Protein AF-A0A066WM35-F1 (afdb_monomer_lite)

Structure (mmCIF, N/CA/C/O backbone):
data_AF-A0A066WM35-F1
#
_entry.id   AF-A0A066WM35-F1
#
loop_
_atom_site.group_PDB
_atom_site.id
_atom_site.type_symbol
_atom_site.label_atom_id
_atom_site.label_alt_id
_atom_site.label_comp_id
_atom_site.label_asym_id
_atom_site.label_entity_id
_atom_site.label_seq_id
_atom_site.pdbx_PDB_ins_code
_atom_site.Cartn_x
_atom_site.Cartn_y
_atom_site.Cartn_z
_atom_site.occupancy
_atom_site.B_iso_or_equiv
_atom_site.auth_seq_id
_atom_site.auth_comp_id
_atom_site.auth_asym_id
_atom_site.auth_atom_id
_atom_site.pdbx_PDB_model_num
ATOM 1 N N . MET A 1 1 ? 7.693 -17.625 -3.826 1.00 83.56 1 MET A N 1
ATOM 2 C CA . MET A 1 1 ? 8.034 -16.643 -4.884 1.00 83.56 1 MET A CA 1
ATOM 3 C C . MET A 1 1 ? 7.929 -15.226 -4.319 1.00 83.56 1 MET A C 1
ATOM 5 O O . MET A 1 1 ? 7.446 -15.065 -3.207 1.00 83.56 1 MET A O 1
ATOM 9 N N . VAL A 1 2 ? 8.402 -14.198 -5.037 1.00 88.94 2 VAL A N 1
ATOM 10 C CA . VAL A 1 2 ? 8.288 -12.787 -4.594 1.00 88.94 2 VAL A CA 1
ATOM 11 C C . VAL A 1 2 ? 6.843 -12.381 -4.340 1.00 88.94 2 VAL A C 1
ATOM 13 O O . VAL A 1 2 ? 6.560 -11.732 -3.340 1.00 88.94 2 VAL A O 1
ATOM 16 N N . VAL A 1 3 ? 5.939 -12.810 -5.216 1.00 92.50 3 VAL A N 1
ATOM 17 C CA . VAL A 1 3 ? 4.508 -12.521 -5.106 1.00 92.50 3 VAL A CA 1
ATOM 18 C C . VAL A 1 3 ? 3.931 -13.087 -3.808 1.00 92.50 3 VAL A C 1
ATOM 20 O O . VAL A 1 3 ? 3.324 -12.332 -3.060 1.00 92.50 3 VAL A O 1
ATOM 23 N N . ASP A 1 4 ? 4.207 -14.352 -3.482 1.00 95.62 4 ASP A N 1
ATOM 24 C CA . ASP A 1 4 ? 3.699 -14.986 -2.253 1.00 95.62 4 ASP A CA 1
ATOM 25 C C . ASP A 1 4 ? 4.119 -14.217 -0.997 1.00 95.62 4 ASP A C 1
ATOM 27 O O . ASP A 1 4 ? 3.309 -13.983 -0.111 1.00 95.62 4 ASP A O 1
ATOM 31 N N . LYS A 1 5 ? 5.370 -13.743 -0.943 1.00 95.06 5 LYS A N 1
ATOM 32 C CA . LYS A 1 5 ? 5.857 -12.955 0.197 1.00 95.06 5 LYS A CA 1
ATOM 33 C C . LYS A 1 5 ? 5.234 -11.570 0.290 1.00 95.06 5 LYS A C 1
ATOM 35 O O . LYS A 1 5 ? 5.028 -11.076 1.395 1.00 95.06 5 LYS A O 1
ATOM 40 N N . ILE A 1 6 ? 4.914 -10.952 -0.844 1.00 94.88 6 ILE A N 1
ATOM 41 C CA . ILE A 1 6 ? 4.146 -9.704 -0.859 1.00 94.88 6 ILE A CA 1
ATOM 42 C C . ILE A 1 6 ? 2.723 -9.957 -0.350 1.00 94.88 6 ILE A C 1
ATOM 44 O O . ILE A 1 6 ? 2.244 -9.167 0.456 1.00 94.88 6 ILE A O 1
ATOM 48 N N . ILE A 1 7 ? 2.072 -11.044 -0.776 1.00 94.75 7 ILE A N 1
ATOM 49 C CA . ILE A 1 7 ? 0.722 -11.412 -0.320 1.00 94.75 7 ILE A CA 1
ATOM 50 C C . ILE A 1 7 ? 0.718 -11.663 1.188 1.00 94.75 7 ILE A C 1
ATOM 52 O O . ILE A 1 7 ? -0.041 -11.004 1.892 1.00 94.75 7 ILE A O 1
ATOM 56 N N . GLU A 1 8 ? 1.618 -12.520 1.683 1.00 94.50 8 GLU A N 1
ATOM 57 C CA . GLU A 1 8 ? 1.766 -12.795 3.118 1.00 94.50 8 GLU A CA 1
ATOM 58 C C . GLU A 1 8 ? 1.929 -11.489 3.912 1.00 94.50 8 GLU A C 1
ATOM 60 O O . GLU A 1 8 ? 1.256 -11.278 4.917 1.00 94.50 8 GLU A O 1
ATOM 65 N N . LEU A 1 9 ? 2.782 -10.566 3.446 1.00 94.06 9 LEU A N 1
ATOM 66 C CA . LEU A 1 9 ? 2.966 -9.276 4.110 1.00 94.06 9 LEU A CA 1
ATOM 67 C C . LEU A 1 9 ? 1.694 -8.419 4.077 1.00 94.06 9 LEU A C 1
ATOM 69 O O . LEU A 1 9 ? 1.325 -7.849 5.100 1.00 94.06 9 LEU A O 1
ATOM 73 N N . VAL A 1 10 ? 1.025 -8.310 2.927 1.00 93.19 10 VAL A N 1
ATOM 74 C CA . VAL A 1 10 ? -0.203 -7.512 2.782 1.00 93.19 10 VAL A CA 1
ATOM 75 C C . VAL A 1 10 ? -1.318 -8.026 3.692 1.00 93.19 10 VAL A C 1
ATOM 77 O O . VAL A 1 10 ? -2.039 -7.215 4.271 1.00 93.19 10 VAL A O 1
ATOM 80 N N . GLU A 1 11 ? -1.431 -9.340 3.882 1.00 92.50 11 GLU A N 1
ATOM 81 C CA . GLU A 1 11 ? -2.386 -9.936 4.823 1.00 92.50 11 GLU A CA 1
ATOM 82 C C . GLU A 1 11 ? -2.107 -9.497 6.266 1.00 92.50 11 GLU A C 1
ATOM 84 O O . GLU A 1 11 ? -3.037 -9.135 6.989 1.00 92.50 11 GLU A O 1
ATOM 89 N N . THR A 1 12 ? -0.831 -9.412 6.668 1.00 92.06 12 THR A N 1
ATOM 90 C CA . THR A 1 12 ? -0.474 -8.917 8.011 1.00 92.06 12 THR A CA 1
ATOM 91 C C . THR A 1 12 ? -0.818 -7.444 8.238 1.00 92.06 12 THR A C 1
ATOM 93 O O . THR A 1 12 ? -0.974 -7.028 9.384 1.00 92.06 12 THR A O 1
ATOM 96 N N . LEU A 1 13 ? -0.999 -6.643 7.179 1.00 91.62 13 LEU A N 1
ATOM 97 C CA . LEU A 1 13 ? -1.350 -5.226 7.320 1.00 91.62 13 LEU A CA 1
ATOM 98 C C . LEU A 1 13 ? -2.741 -5.010 7.926 1.00 91.62 13 LEU A C 1
ATOM 100 O O . LEU A 1 13 ? -3.022 -3.896 8.366 1.00 91.62 13 LEU A O 1
ATOM 104 N N . GLN A 1 14 ? -3.609 -6.024 7.961 1.00 87.00 14 GLN A N 1
ATOM 105 C CA . GLN A 1 14 ? -4.904 -5.943 8.648 1.00 87.00 14 GLN A CA 1
ATOM 106 C C . GLN A 1 14 ? -4.757 -5.961 10.179 1.00 87.00 14 GLN A C 1
ATOM 108 O O . GLN A 1 14 ? -5.694 -5.596 10.879 1.00 87.00 14 GLN A O 1
ATOM 113 N N . ASP A 1 15 ? -3.599 -6.362 10.714 1.00 88.69 15 ASP A N 1
ATOM 114 C CA . ASP A 1 15 ? -3.366 -6.397 12.157 1.00 88.69 15 ASP A CA 1
ATOM 115 C C . ASP A 1 15 ? -3.206 -4.977 12.723 1.00 88.69 15 ASP A C 1
ATOM 117 O O . ASP A 1 15 ? -2.217 -4.278 12.475 1.00 88.69 15 ASP A O 1
ATOM 121 N N . GLU A 1 16 ? -4.194 -4.543 13.501 1.00 83.44 16 GLU A N 1
ATOM 122 C CA . GLU A 1 16 ? -4.244 -3.212 14.111 1.00 83.44 16 GLU A CA 1
ATOM 123 C C . GLU A 1 16 ? -3.232 -3.017 15.242 1.00 83.44 16 GLU A C 1
ATOM 125 O O . GLU A 1 16 ? -2.925 -1.879 15.595 1.00 83.44 16 GLU A O 1
ATOM 130 N N . ARG A 1 17 ? -2.657 -4.100 15.785 1.00 84.56 17 ARG A N 1
ATOM 131 C CA . ARG A 1 17 ? -1.652 -4.023 16.860 1.00 84.56 17 ARG A CA 1
ATOM 132 C C . ARG A 1 17 ? -0.346 -3.387 16.399 1.00 84.56 17 ARG A C 1
ATOM 134 O O . ARG A 1 17 ? 0.449 -2.950 17.229 1.00 84.56 17 ARG A O 1
ATOM 141 N N . PHE A 1 18 ? -0.120 -3.355 15.089 1.00 82.25 18 PHE A N 1
ATOM 142 C CA . PHE A 1 18 ? 1.083 -2.814 14.485 1.00 82.25 18 PHE A CA 1
ATOM 143 C C . PHE A 1 18 ? 0.721 -1.725 13.486 1.00 82.25 18 PHE A C 1
ATOM 145 O O . PHE A 1 18 ? -0.169 -1.887 12.648 1.00 82.25 18 PHE A O 1
ATOM 152 N N . GLU A 1 19 ? 1.448 -0.616 13.542 1.00 83.31 19 GLU A N 1
ATOM 153 C CA . GLU A 1 19 ? 1.339 0.465 12.574 1.00 83.31 19 GLU A CA 1
ATOM 154 C C . GLU A 1 19 ? 2.727 0.780 12.018 1.00 83.31 19 GLU A C 1
ATOM 156 O O . GLU A 1 19 ? 3.680 1.000 12.766 1.00 83.31 19 GLU A O 1
ATOM 161 N N . TYR A 1 20 ? 2.855 0.762 10.692 1.00 91.19 20 TYR A N 1
ATOM 162 C CA . TYR A 1 20 ? 4.107 1.120 10.039 1.00 91.19 20 TYR A CA 1
ATOM 163 C C . TYR A 1 20 ? 4.325 2.637 10.043 1.00 91.19 20 TYR A C 1
ATOM 165 O O . TYR A 1 20 ? 3.469 3.428 10.433 1.00 91.19 20 TYR A O 1
ATOM 173 N N . SER A 1 21 ? 5.502 3.071 9.606 1.00 91.44 21 SER A N 1
ATOM 174 C CA . SER A 1 21 ? 5.823 4.492 9.528 1.00 91.44 21 SER A CA 1
ATOM 175 C C . SER A 1 21 ? 5.069 5.197 8.397 1.00 91.44 21 SER A C 1
ATOM 177 O O . SER A 1 21 ? 4.675 4.597 7.390 1.00 91.44 21 SER A O 1
ATOM 179 N N . LYS A 1 22 ? 4.897 6.512 8.562 1.00 94.19 22 LYS A N 1
ATOM 180 C CA . LYS A 1 22 ? 4.399 7.412 7.516 1.00 94.19 22 LYS A CA 1
ATOM 181 C C . LYS A 1 22 ? 5.299 7.359 6.292 1.00 94.19 22 LYS A C 1
ATOM 183 O O . LYS A 1 22 ? 6.519 7.303 6.432 1.00 94.19 22 LYS A O 1
ATOM 188 N N . ASP A 1 23 ? 4.703 7.414 5.102 1.00 92.75 23 ASP A N 1
ATOM 189 C CA . ASP A 1 23 ? 5.493 7.524 3.876 1.00 92.75 23 ASP A CA 1
ATOM 190 C C . ASP A 1 23 ? 6.277 8.848 3.851 1.00 92.75 23 ASP A C 1
ATOM 192 O O . ASP A 1 23 ? 5.654 9.909 3.891 1.00 92.75 23 ASP A O 1
ATOM 196 N N . PRO A 1 24 ? 7.620 8.819 3.762 1.00 89.62 24 PRO A N 1
ATOM 197 C CA . PRO A 1 24 ? 8.432 10.030 3.863 1.00 89.62 24 PRO A CA 1
ATOM 198 C C . PRO A 1 24 ? 8.352 10.930 2.622 1.00 89.62 24 PRO A C 1
ATOM 200 O O . PRO A 1 24 ? 8.767 12.082 2.689 1.00 89.62 24 PRO A O 1
ATOM 203 N N . ILE A 1 25 ? 7.861 10.421 1.484 1.00 90.38 25 ILE A N 1
ATOM 204 C CA . ILE A 1 25 ? 7.799 11.167 0.219 1.00 90.38 25 ILE A CA 1
ATOM 205 C C . ILE A 1 25 ? 6.413 11.782 0.036 1.00 90.38 25 ILE A C 1
ATOM 207 O O . ILE A 1 25 ? 6.312 12.959 -0.299 1.00 90.38 25 ILE A O 1
ATOM 211 N N . ILE A 1 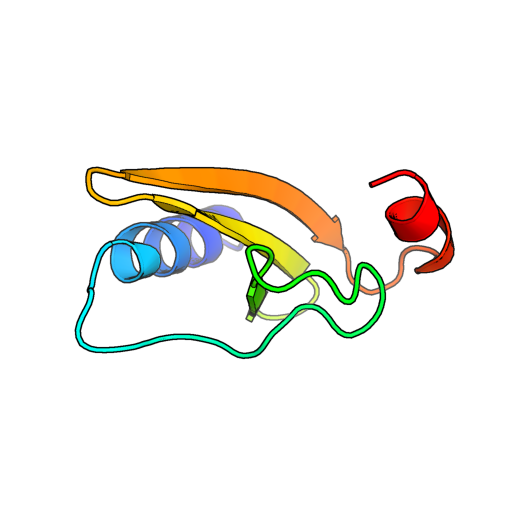26 ? 5.352 11.006 0.272 1.00 90.69 26 ILE A N 1
ATOM 212 C CA . ILE A 1 26 ? 3.973 11.514 0.243 1.00 90.69 26 ILE A CA 1
ATOM 213 C C . ILE A 1 26 ? 3.725 12.422 1.458 1.00 90.69 26 ILE A C 1
ATOM 215 O O . ILE A 1 26 ? 3.011 13.416 1.351 1.00 90.69 26 ILE A O 1
ATOM 219 N N . ASN A 1 27 ? 4.329 12.094 2.607 1.00 86.69 27 ASN A N 1
ATOM 220 C CA . ASN A 1 27 ? 4.327 12.879 3.844 1.00 86.69 27 ASN A CA 1
ATOM 221 C C . ASN A 1 27 ? 2.931 13.358 4.290 1.00 86.69 27 ASN A C 1
ATOM 223 O O . ASN A 1 27 ? 2.730 14.499 4.703 1.00 86.69 27 ASN A O 1
ATOM 227 N N . LYS A 1 28 ? 1.941 12.470 4.184 1.00 88.31 28 LYS A N 1
ATOM 228 C CA . LYS A 1 28 ? 0.554 12.706 4.600 1.00 88.31 28 LYS A CA 1
ATOM 229 C C . LYS A 1 28 ? 0.183 11.710 5.696 1.00 88.31 28 LYS A C 1
ATOM 231 O O . LYS A 1 28 ? 0.490 10.525 5.585 1.00 88.31 28 LYS A O 1
ATOM 236 N N . GLU A 1 29 ? -0.539 12.180 6.714 1.00 86.81 29 GLU A N 1
ATOM 237 C CA . GLU A 1 29 ? -0.880 11.430 7.940 1.00 86.81 29 GLU A CA 1
ATOM 238 C C . GLU A 1 29 ? -1.519 10.063 7.719 1.00 86.81 29 GLU A C 1
ATOM 240 O O . GLU A 1 29 ? -1.381 9.189 8.564 1.00 86.81 29 GLU A O 1
ATOM 245 N N . LYS A 1 30 ? -2.207 9.862 6.599 1.00 90.25 30 LYS A N 1
ATOM 246 C CA . LYS A 1 30 ? -2.935 8.627 6.291 1.00 90.25 30 LYS A CA 1
ATOM 247 C C . LYS A 1 30 ? -2.116 7.586 5.524 1.00 90.25 30 LYS A C 1
ATOM 249 O O . LYS A 1 30 ? -2.482 6.417 5.490 1.00 90.25 30 LYS A O 1
ATOM 254 N N . PHE A 1 31 ? -1.009 7.999 4.906 1.00 93.00 31 PHE A N 1
ATOM 255 C CA . PHE A 1 31 ? -0.213 7.119 4.058 1.00 93.00 31 PHE A CA 1
ATOM 256 C C . PHE A 1 31 ? 0.893 6.472 4.868 1.00 93.00 31 PHE A C 1
ATOM 258 O O . PHE A 1 31 ? 1.654 7.129 5.584 1.00 93.00 31 PHE A O 1
ATOM 265 N N . ARG A 1 32 ? 0.977 5.160 4.740 1.00 94.12 32 ARG A N 1
ATOM 266 C CA . ARG A 1 32 ? 1.961 4.315 5.394 1.00 94.12 32 ARG A CA 1
ATOM 267 C C . ARG A 1 32 ? 2.771 3.600 4.333 1.00 94.12 32 ARG A C 1
ATOM 269 O O . ARG A 1 32 ? 2.319 3.437 3.195 1.00 94.12 32 ARG A O 1
ATOM 276 N N . HIS A 1 33 ? 3.965 3.168 4.711 1.00 94.75 33 HIS A N 1
ATOM 277 C CA . HIS A 1 33 ? 4.778 2.350 3.831 1.00 94.75 33 HIS A CA 1
ATOM 278 C C . HIS A 1 33 ? 5.353 1.141 4.548 1.00 94.75 33 HIS A C 1
ATOM 280 O O . HIS A 1 33 ? 5.708 1.192 5.723 1.00 94.75 33 HIS A O 1
ATOM 286 N N . VAL A 1 34 ? 5.534 0.070 3.788 1.00 95.19 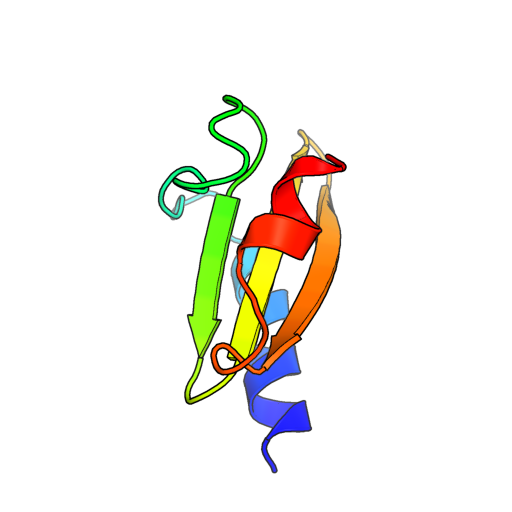34 VAL A N 1
ATOM 287 C CA . VAL A 1 34 ? 6.340 -1.075 4.195 1.00 95.19 34 VAL A CA 1
ATOM 288 C C . VAL A 1 34 ? 7.180 -1.533 3.012 1.00 95.19 34 VAL A C 1
ATOM 290 O O . VAL A 1 34 ? 6.766 -1.424 1.857 1.00 95.19 34 VAL A O 1
ATOM 293 N N . SER A 1 35 ? 8.387 -2.007 3.295 1.00 93.50 35 SER A N 1
ATOM 294 C CA . SER A 1 35 ? 9.293 -2.521 2.274 1.00 93.50 35 SER A CA 1
ATOM 295 C C . SER A 1 35 ? 9.516 -4.008 2.489 1.00 93.50 35 SER A C 1
ATOM 297 O O . SER A 1 35 ? 9.798 -4.441 3.605 1.00 93.50 35 SER A O 1
ATOM 299 N N . ILE A 1 36 ? 9.439 -4.776 1.407 1.00 94.50 36 ILE A N 1
ATOM 300 C CA . ILE A 1 36 ? 9.813 -6.186 1.386 1.00 94.50 36 ILE A CA 1
ATOM 301 C C . ILE A 1 36 ? 10.742 -6.445 0.212 1.00 94.50 36 ILE A C 1
ATOM 303 O O . ILE A 1 36 ? 10.408 -6.233 -0.955 1.00 94.50 36 ILE A O 1
ATOM 307 N N . TRP A 1 37 ? 11.955 -6.882 0.537 1.00 91.81 37 TR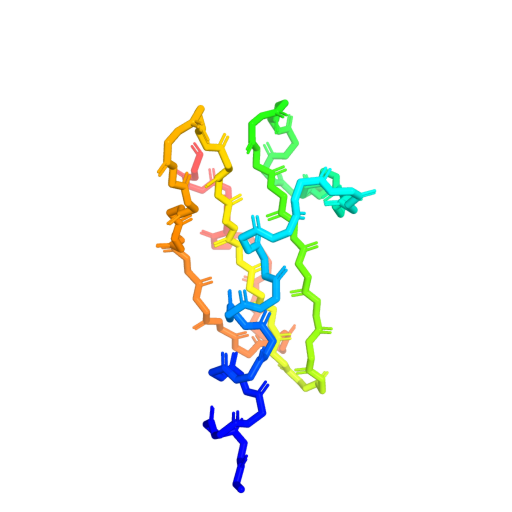P A N 1
ATOM 308 C CA . TRP A 1 37 ? 13.028 -7.098 -0.431 1.00 91.81 37 TRP A CA 1
ATOM 309 C C . TRP A 1 37 ? 13.291 -5.840 -1.270 1.00 91.81 37 TRP A C 1
ATOM 311 O O . TRP A 1 37 ? 13.672 -4.807 -0.732 1.00 91.81 37 TRP A O 1
ATOM 321 N N . SER A 1 38 ? 13.110 -5.918 -2.589 1.00 92.69 38 SER A N 1
ATOM 322 C CA . SER A 1 38 ? 13.271 -4.784 -3.505 1.00 92.69 38 SER A CA 1
ATOM 323 C C . SER A 1 38 ? 11.958 -4.059 -3.807 1.00 92.69 38 SER A C 1
ATOM 325 O O . SER A 1 38 ? 11.926 -3.284 -4.757 1.00 92.69 38 SER A O 1
ATOM 327 N N . TYR A 1 39 ? 10.881 -4.314 -3.064 1.00 94.88 39 TYR A N 1
ATOM 328 C CA . TYR A 1 39 ? 9.567 -3.716 -3.293 1.00 94.88 39 TYR A CA 1
ATOM 329 C C . TYR A 1 39 ? 9.164 -2.812 -2.138 1.00 94.88 39 TYR A C 1
ATOM 331 O O . TYR A 1 39 ? 9.429 -3.108 -0.973 1.00 94.88 39 TYR A O 1
ATOM 339 N N . LYS A 1 40 ? 8.497 -1.717 -2.487 1.00 94.12 40 LYS A N 1
ATOM 340 C CA . LYS A 1 40 ? 7.843 -0.810 -1.556 1.00 94.12 40 LYS A CA 1
ATOM 341 C C . LYS A 1 40 ? 6.341 -0.891 -1.785 1.00 94.12 40 LYS A C 1
ATOM 343 O O . LYS A 1 40 ? 5.883 -0.865 -2.927 1.00 94.12 40 LYS A O 1
ATOM 348 N N . ILE A 1 41 ? 5.607 -1.000 -0.689 1.00 95.19 41 ILE A N 1
ATOM 349 C CA . ILE A 1 41 ? 4.152 -1.054 -0.646 1.00 95.19 41 ILE A CA 1
ATOM 350 C C . ILE A 1 41 ? 3.688 0.225 0.035 1.00 95.19 41 ILE A C 1
ATOM 352 O O . ILE A 1 41 ? 4.144 0.542 1.136 1.00 95.19 41 ILE A O 1
ATOM 356 N N . ILE A 1 42 ? 2.795 0.952 -0.626 1.00 94.81 42 ILE A N 1
ATOM 357 C CA . ILE A 1 42 ? 2.134 2.128 -0.066 1.00 94.81 42 ILE A CA 1
ATOM 358 C C . ILE A 1 42 ? 0.689 1.757 0.196 1.00 94.81 42 ILE A C 1
ATOM 360 O O . ILE A 1 42 ? 0.003 1.224 -0.679 1.00 94.81 42 ILE A O 1
ATOM 364 N N . TYR A 1 43 ? 0.231 2.047 1.404 1.00 95.00 43 TYR A N 1
ATOM 365 C CA . TYR A 1 43 ? -1.116 1.709 1.816 1.00 95.00 43 TYR A CA 1
ATOM 366 C C . TYR A 1 43 ? -1.701 2.773 2.744 1.00 95.00 43 TYR A C 1
ATOM 368 O O . TYR A 1 43 ? -0.987 3.576 3.347 1.00 95.00 43 TYR A O 1
ATOM 376 N N . GLU A 1 44 ? -3.022 2.769 2.837 1.00 93.12 44 GLU A N 1
ATOM 377 C CA . GLU A 1 44 ? -3.807 3.555 3.781 1.00 93.12 44 GLU A CA 1
ATOM 378 C C . GLU A 1 44 ? -4.629 2.583 4.627 1.00 93.12 44 GLU A C 1
ATOM 380 O O . GLU A 1 44 ? -5.240 1.652 4.094 1.00 93.12 44 GLU A O 1
ATOM 385 N N . ARG A 1 45 ? -4.631 2.775 5.949 1.00 89.44 45 ARG A N 1
ATOM 386 C CA . ARG A 1 45 ? -5.506 2.022 6.851 1.00 89.44 45 ARG A CA 1
ATOM 387 C C . ARG A 1 45 ? -6.717 2.888 7.179 1.00 89.44 45 ARG A C 1
ATOM 389 O O . ARG A 1 45 ? -6.576 4.033 7.591 1.00 89.44 45 ARG A O 1
ATOM 396 N N . THR A 1 46 ? -7.893 2.325 6.959 1.00 87.94 46 THR A N 1
ATOM 397 C CA . THR A 1 46 ? -9.182 2.890 7.369 1.00 87.94 46 THR A CA 1
ATOM 398 C C . THR A 1 46 ? -9.743 2.049 8.511 1.00 87.94 46 THR A C 1
ATOM 400 O O . THR A 1 46 ? -9.229 0.962 8.761 1.00 87.94 46 THR A O 1
ATOM 403 N N . GLU A 1 47 ? -10.818 2.505 9.154 1.00 85.75 47 GLU A N 1
ATOM 404 C CA . GLU A 1 47 ? -11.446 1.800 10.286 1.00 85.75 47 GLU A CA 1
ATOM 405 C C . GLU A 1 47 ? -11.810 0.338 9.985 1.00 85.75 47 GLU A C 1
ATOM 407 O O . GLU A 1 47 ? -11.769 -0.492 10.877 1.00 85.75 47 GLU A O 1
ATOM 412 N N . ASN A 1 48 ? -12.141 0.008 8.730 1.00 87.75 48 ASN A N 1
ATOM 413 C CA . ASN A 1 48 ? -12.675 -1.314 8.378 1.00 87.75 48 ASN A CA 1
ATOM 414 C C . ASN A 1 48 ? -11.811 -2.096 7.383 1.00 87.75 48 ASN A C 1
ATOM 416 O O . ASN A 1 48 ? -12.149 -3.227 7.033 1.00 87.75 48 ASN A O 1
ATOM 420 N N . LYS A 1 49 ? -10.765 -1.478 6.823 1.00 90.50 49 LYS A N 1
ATOM 421 C CA . LYS A 1 49 ? -9.940 -2.108 5.784 1.00 90.50 49 LYS A CA 1
ATOM 422 C C . LYS A 1 49 ? -8.605 -1.414 5.577 1.00 90.50 49 LYS A C 1
ATOM 424 O O . LYS A 1 49 ? -8.471 -0.198 5.738 1.00 90.50 49 LYS A O 1
ATOM 429 N N . VAL A 1 50 ? -7.665 -2.187 5.055 1.00 93.06 50 VAL A N 1
ATOM 430 C CA . VAL A 1 50 ? -6.440 -1.698 4.420 1.00 93.06 50 VAL A CA 1
ATOM 431 C C . VAL A 1 50 ? -6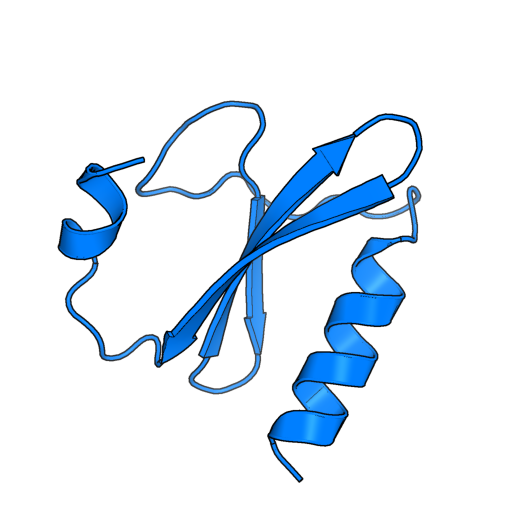.659 -1.518 2.921 1.00 93.06 50 VAL A C 1
ATOM 433 O O . VAL A 1 50 ? -7.163 -2.412 2.242 1.00 93.06 50 VAL A O 1
ATOM 436 N N . ILE A 1 51 ? -6.259 -0.362 2.398 1.00 94.06 51 ILE A N 1
ATOM 437 C CA . ILE A 1 51 ? -6.278 -0.038 0.972 1.00 94.06 51 ILE A CA 1
ATOM 438 C C . ILE A 1 51 ? -4.833 0.009 0.482 1.00 94.06 51 ILE A C 1
ATOM 440 O O . ILE A 1 51 ? -4.061 0.872 0.896 1.00 94.06 51 ILE A O 1
ATOM 444 N N . ILE A 1 52 ? -4.472 -0.905 -0.418 1.00 94.81 52 ILE A N 1
ATOM 445 C CA . ILE A 1 52 ? -3.180 -0.866 -1.107 1.00 94.81 52 ILE A CA 1
ATOM 446 C C . ILE A 1 52 ? -3.272 0.129 -2.261 1.00 94.81 52 ILE A C 1
ATOM 448 O O . ILE A 1 52 ? -4.137 0.007 -3.126 1.00 94.81 52 ILE A O 1
ATOM 452 N N . LEU A 1 53 ? -2.387 1.121 -2.258 1.00 92.88 53 LEU A N 1
ATOM 453 C CA . LEU A 1 53 ? -2.382 2.213 -3.231 1.00 92.88 53 LEU A CA 1
ATOM 454 C C . LEU A 1 53 ? -1.409 1.955 -4.378 1.00 92.88 53 LEU A C 1
ATOM 456 O O . LEU A 1 53 ? -1.719 2.276 -5.523 1.00 92.88 53 LEU A O 1
ATOM 460 N N . ASP A 1 54 ? -0.230 1.414 -4.064 1.00 92.94 54 ASP A N 1
ATOM 461 C CA . ASP A 1 54 ? 0.791 1.080 -5.056 1.00 92.94 54 ASP A CA 1
ATOM 462 C C . ASP A 1 54 ? 1.764 0.021 -4.506 1.00 92.94 54 ASP A C 1
ATOM 464 O O . ASP A 1 54 ? 2.056 -0.012 -3.304 1.00 92.94 54 ASP A O 1
ATOM 468 N N . ILE A 1 55 ? 2.279 -0.828 -5.396 1.00 93.88 55 ILE A N 1
ATOM 469 C CA . ILE A 1 55 ? 3.355 -1.787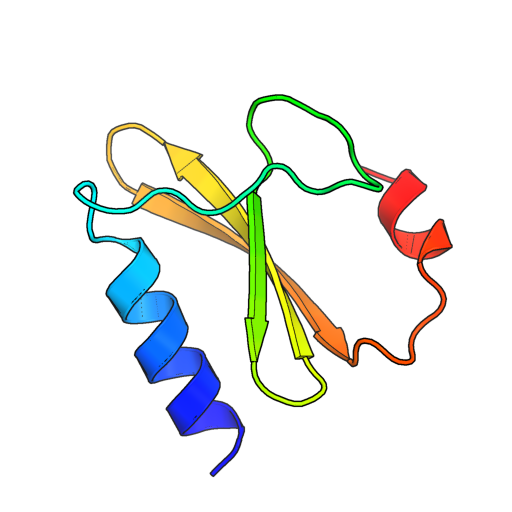 -5.128 1.00 93.88 55 ILE A CA 1
ATOM 470 C C . ILE A 1 55 ? 4.351 -1.691 -6.278 1.00 93.88 55 ILE A C 1
ATOM 472 O O . ILE A 1 55 ? 4.061 -2.073 -7.411 1.00 93.88 55 ILE A O 1
ATOM 476 N N . PHE A 1 56 ? 5.558 -1.224 -5.984 1.00 92.75 56 PHE A N 1
ATOM 477 C CA . PHE A 1 56 ? 6.569 -0.988 -7.009 1.00 92.75 56 PHE A CA 1
ATOM 478 C C . PHE A 1 56 ? 7.962 -1.354 -6.522 1.00 92.75 56 PHE A C 1
ATOM 480 O O . PHE A 1 56 ? 8.245 -1.446 -5.327 1.00 92.75 56 PHE A O 1
ATOM 487 N N . ASN A 1 57 ? 8.862 -1.569 -7.478 1.00 92.88 57 ASN A N 1
ATOM 488 C CA . ASN A 1 57 ? 10.261 -1.815 -7.172 1.00 92.88 57 ASN A CA 1
ATOM 489 C C . ASN A 1 57 ? 10.912 -0.538 -6.610 1.00 92.88 57 ASN A C 1
ATOM 491 O O . ASN A 1 57 ? 10.842 0.518 -7.237 1.00 92.88 57 ASN A O 1
ATOM 495 N N . GLY A 1 58 ? 11.597 -0.637 -5.473 1.00 88.75 58 GLY A N 1
ATOM 496 C CA . GLY A 1 58 ? 12.253 0.483 -4.795 1.00 88.75 58 GLY A CA 1
ATOM 497 C C . GLY A 1 58 ? 13.381 1.145 -5.593 1.00 88.75 58 GLY A C 1
ATOM 498 O O . GLY A 1 58 ? 13.818 2.228 -5.228 1.00 88.75 58 GLY A O 1
ATOM 499 N N . ARG A 1 59 ? 13.836 0.537 -6.698 1.00 89.50 59 ARG A N 1
ATOM 500 C CA . ARG A 1 59 ? 14.787 1.148 -7.644 1.00 89.50 59 ARG A CA 1
ATOM 501 C C . ARG A 1 59 ? 14.139 2.167 -8.586 1.00 89.50 59 ARG A C 1
ATOM 503 O O . ARG A 1 59 ? 14.841 2.797 -9.371 1.00 89.50 59 ARG A O 1
ATOM 510 N N . GLN A 1 60 ? 12.813 2.303 -8.573 1.00 88.44 60 GLN A N 1
ATOM 511 C CA . GLN A 1 60 ? 12.137 3.326 -9.365 1.00 88.44 60 GLN A CA 1
ATOM 512 C C . GLN A 1 60 ? 12.388 4.732 -8.808 1.00 88.44 60 GLN A C 1
ATOM 514 O O . GLN A 1 60 ? 12.607 4.906 -7.612 1.00 88.44 60 GLN A O 1
ATOM 519 N N . ASN A 1 61 ? 12.304 5.743 -9.682 1.00 87.62 61 ASN A N 1
ATOM 520 C CA . ASN A 1 61 ? 12.425 7.137 -9.267 1.00 87.62 61 ASN A CA 1
ATOM 521 C C . ASN A 1 61 ? 11.329 7.488 -8.226 1.00 87.62 61 ASN A C 1
ATOM 523 O O . ASN A 1 61 ? 10.142 7.412 -8.571 1.00 87.62 61 ASN A O 1
ATOM 527 N N . PRO A 1 62 ? 11.703 7.896 -6.996 1.00 84.25 62 PRO A N 1
ATOM 528 C CA . PRO A 1 62 ? 10.764 8.254 -5.933 1.00 84.25 62 PRO A CA 1
ATOM 529 C C . PRO A 1 62 ? 9.879 9.463 -6.260 1.00 84.25 62 PRO A C 1
ATOM 531 O O . PRO A 1 62 ? 8.779 9.563 -5.722 1.00 84.25 62 PRO A O 1
ATOM 534 N N . ASP A 1 63 ? 10.293 10.348 -7.173 1.00 88.12 63 ASP A N 1
ATOM 535 C CA . ASP A 1 63 ? 9.510 11.526 -7.571 1.00 88.12 63 ASP A CA 1
ATOM 536 C C . ASP A 1 63 ? 8.140 11.168 -8.152 1.00 88.12 63 ASP A C 1
ATOM 538 O O . ASP A 1 63 ? 7.209 11.968 -8.087 1.00 88.12 63 ASP A O 1
ATOM 542 N N . LYS A 1 64 ? 7.973 9.939 -8.656 1.00 85.62 64 LYS A N 1
ATOM 543 C CA . LYS A 1 64 ? 6.677 9.425 -9.118 1.00 85.62 64 LYS A CA 1
ATOM 544 C C . LYS A 1 64 ? 5.607 9.423 -8.026 1.00 85.62 64 LYS A C 1
ATOM 546 O O . LYS A 1 64 ? 4.423 9.413 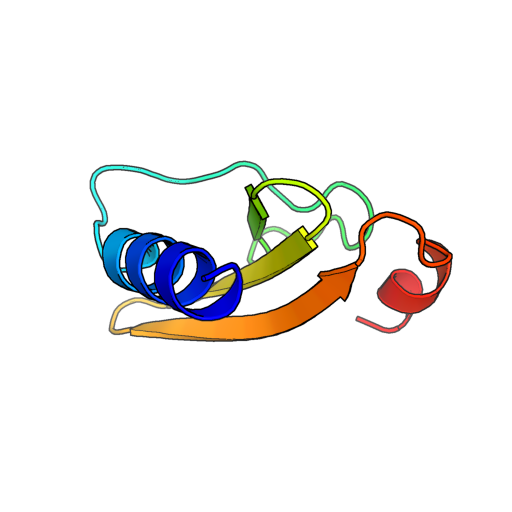-8.351 1.00 85.62 64 LYS A O 1
ATOM 551 N N . LEU A 1 65 ? 6.008 9.419 -6.755 1.00 86.50 65 LEU A N 1
ATOM 552 C CA . LEU A 1 65 ? 5.097 9.434 -5.613 1.00 86.50 65 LEU A CA 1
ATOM 553 C C . LEU A 1 65 ? 4.602 10.838 -5.260 1.00 86.50 65 LEU A C 1
ATOM 555 O O . LEU A 1 65 ? 3.597 10.957 -4.571 1.00 86.50 65 LEU A O 1
ATOM 559 N N . LYS A 1 66 ? 5.230 11.900 -5.782 1.00 84.75 66 LYS A N 1
ATOM 560 C CA . LYS A 1 66 ? 4.789 13.290 -5.565 1.00 84.75 66 LYS A CA 1
ATOM 561 C C . LYS A 1 66 ? 3.422 13.603 -6.187 1.00 84.75 66 LYS A C 1
ATOM 563 O O . LYS A 1 66 ? 2.873 14.669 -5.941 1.00 84.75 66 LYS A O 1
ATOM 568 N N . LYS A 1 67 ? 2.879 12.692 -7.004 1.00 81.69 67 LYS A N 1
ATOM 569 C CA . LYS A 1 67 ? 1.532 12.800 -7.585 1.00 81.69 67 LYS A CA 1
ATOM 570 C C . LYS A 1 67 ? 0.402 12.567 -6.570 1.00 81.69 67 LYS A C 1
ATOM 572 O O . LYS A 1 67 ? -0.740 12.874 -6.893 1.00 81.69 67 LYS A O 1
ATOM 577 N N . TYR A 1 68 ? 0.703 11.960 -5.417 1.00 76.94 68 TYR A N 1
ATOM 578 C CA . TYR A 1 68 ? -0.282 11.581 -4.396 1.00 76.94 68 TYR A CA 1
ATOM 579 C C . TYR A 1 68 ? -0.583 12.707 -3.415 1.00 76.94 68 TYR A C 1
ATOM 581 O O . TYR A 1 68 ? -1.763 12.833 -3.018 1.00 76.94 68 TYR A O 1
#

pLDDT: mean 90.48, std 4.12, range [76.94, 95.62]

Foldseek 3Di:
DVVVVVVVVQVCVVDPVDDADADPLCPDPQWHWDDDDQKIWIWGDDPPDIGTDDIDGVPDDSVVSPVD

Sequence (68 aa):
MVVDKIIELVETLQDERFEYSKDPIINKEKFRHVSIWSYKIIYERTENKVIILDIFNGRQNPDKLKKY

Organism: NCBI:txid1492738

Radius of gyration: 11.76 Å; chains: 1; bounding box: 28×30×26 Å

InterPro domains:
  IPR007712 Toxin-antitoxin system, RelE/ParE toxin family [PF05016] (2-61)
  IPR035093 Toxin-antitoxin system, RelE/ParE toxin domain superfamily [G3DSA:3.30.2310.20] (1-65)

Secondary structure (DSSP, 8-state):
-HHHHHHHHHHHTT-TT--PPBPTTT--TTEEEEEETTEEEEEEEETTEEEEEEEEETTS-GGGGGG-